Protein AF-A0A7K9AN63-F1 (afdb_monomer)

Solvent-accessible surface area (backbone atoms only — not comparable to full-atom values): 9842 Å² total; per-residue (Å²): 52,74,80,80,68,49,87,75,82,62,49,57,30,67,55,88,90,50,83,54,33,30,32,74,80,49,27,74,77,56,64,30,31,51,24,84,63,100,59,83,43,33,24,43,61,90,62,39,76,76,78,99,67,92,70,76,66,51,69,84,36,39,16,79,83,78,66,47,66,39,66,76,60,93,46,92,53,55,40,67,41,79,74,74,70,68,60,39,34,42,41,74,74,67,29,74,75,70,74,54,85,62,55,57,61,54,59,77,69,52,92,52,72,69,57,68,72,47,47,66,70,74,51,70,81,74,81,74,68,32,69,90,64,52,45,37,90,86,76,62,42,37,86,53,29,42,63,49,43,33,64,63,28,42,65,68,54,76,124

Sequence (159 aa):
CFACGERGVSISCQEKGCSCSFHLPCASEHSCIMQLFKEFRSFCWEHCPEQAVQTRPSVETTCIICLEPMGDKISHNTMVCPACKGPWFHQGCISVEGPSLALWAWLVHSSSTLLMLLVPLLQGQAVRASRSCFRCPQCNNKRKFLPEMLRMGILVPIP

Organism: Dromaius novaehollandiae (NCBI:txid8790)

Structure (mmCIF, N/CA/C/O backbone):
data_AF-A0A7K9AN63-F1
#
_entry.id   AF-A0A7K9AN63-F1
#
loop_
_atom_site.group_PDB
_atom_site.id
_atom_site.type_symbol
_atom_site.label_atom_id
_atom_site.label_alt_id
_atom_site.label_comp_id
_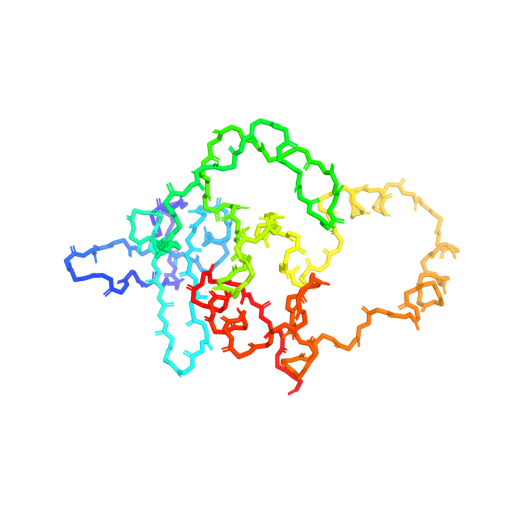atom_site.label_asym_id
_atom_site.label_entity_id
_atom_site.label_seq_id
_atom_site.pdbx_PDB_ins_code
_atom_site.Cartn_x
_atom_site.Cartn_y
_atom_site.Cartn_z
_atom_site.occupancy
_atom_site.B_iso_or_equiv
_atom_site.auth_seq_id
_atom_site.auth_comp_id
_atom_site.auth_asym_id
_atom_site.auth_atom_id
_atom_site.pdbx_PDB_model_num
ATOM 1 N N . CYS A 1 1 ? -16.442 7.595 13.675 1.00 89.81 1 CYS A N 1
ATOM 2 C CA . CYS A 1 1 ? -15.058 7.362 13.210 1.00 89.81 1 CYS A CA 1
ATOM 3 C C . CYS A 1 1 ? -14.188 7.012 14.413 1.00 89.81 1 CYS A C 1
ATOM 5 O O . CYS A 1 1 ? -14.269 7.732 15.399 1.00 89.81 1 CYS A O 1
ATOM 7 N N . PHE A 1 2 ? -13.389 5.940 14.372 1.00 88.75 2 PHE A N 1
ATOM 8 C CA . PHE A 1 2 ? -12.522 5.567 15.503 1.00 88.75 2 PHE A CA 1
ATOM 9 C C . PHE A 1 2 ? -11.412 6.605 15.750 1.00 88.75 2 PHE A C 1
ATOM 11 O O . PHE A 1 2 ? -10.979 6.774 16.881 1.00 88.75 2 PHE A O 1
ATOM 18 N N . ALA A 1 3 ? -10.955 7.274 14.687 1.00 87.56 3 ALA A N 1
ATOM 19 C CA . ALA A 1 3 ? -9.816 8.184 14.721 1.00 87.56 3 ALA A CA 1
ATOM 20 C C . ALA A 1 3 ? -10.169 9.538 15.351 1.00 87.56 3 ALA A C 1
ATOM 22 O O . ALA A 1 3 ? -9.509 9.974 16.284 1.00 87.56 3 ALA A O 1
ATOM 23 N N . CYS A 1 4 ? -11.237 10.186 14.873 1.00 90.00 4 CYS A N 1
ATOM 24 C CA . CYS A 1 4 ? -11.637 11.513 15.352 1.00 90.00 4 CYS A CA 1
ATOM 25 C C . CYS A 1 4 ? -12.831 11.513 16.320 1.00 90.00 4 CYS A C 1
ATOM 27 O O . CYS A 1 4 ? -13.222 12.573 16.788 1.00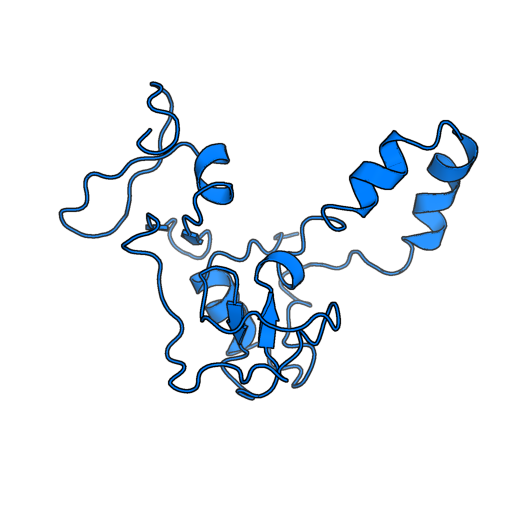 90.00 4 CYS A O 1
ATOM 29 N N . GLY A 1 5 ? -13.470 10.367 16.581 1.00 90.12 5 GLY A N 1
ATOM 30 C CA . GLY A 1 5 ? -14.653 10.263 17.454 1.00 90.12 5 GLY A CA 1
ATOM 31 C C . GLY A 1 5 ? -15.964 10.797 16.856 1.00 90.12 5 GLY A C 1
ATOM 32 O O . GLY A 1 5 ? -17.042 10.410 17.302 1.00 90.12 5 GLY A O 1
ATOM 33 N N . GLU A 1 6 ? -15.898 11.608 15.801 1.00 91.75 6 GLU A N 1
ATOM 34 C CA . GLU A 1 6 ? -17.069 12.255 15.206 1.00 91.75 6 GLU A CA 1
ATOM 35 C C . GLU A 1 6 ? -17.945 11.318 14.356 1.00 91.75 6 GLU A C 1
ATOM 37 O O . GLU A 1 6 ? -17.520 10.249 13.879 1.00 91.75 6 GLU A O 1
ATOM 42 N N . ARG A 1 7 ? -19.197 11.751 14.152 1.00 90.06 7 ARG A N 1
ATOM 43 C CA . ARG A 1 7 ? -20.186 11.107 13.270 1.00 90.06 7 ARG A CA 1
ATOM 44 C C . ARG A 1 7 ? -20.073 11.641 11.839 1.00 90.06 7 ARG A C 1
ATOM 46 O O . ARG A 1 7 ? -19.809 12.819 11.633 1.00 90.06 7 ARG A O 1
ATOM 53 N N . GLY A 1 8 ? -20.333 10.785 10.852 1.00 88.25 8 GLY A N 1
ATOM 54 C CA . GLY A 1 8 ? -20.259 11.145 9.436 1.00 88.25 8 GLY A CA 1
ATOM 55 C C . GLY A 1 8 ? -20.219 9.927 8.514 1.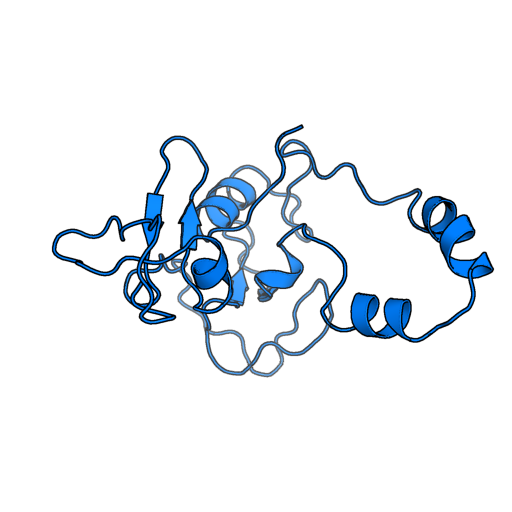00 88.25 8 GLY A C 1
ATOM 56 O O . GLY A 1 8 ? -20.344 8.785 8.966 1.00 88.25 8 GLY A O 1
ATOM 57 N N . VAL A 1 9 ? -20.034 10.179 7.213 1.00 87.88 9 VAL A N 1
ATOM 58 C CA . VAL A 1 9 ? -19.816 9.122 6.214 1.00 87.88 9 VAL A CA 1
ATOM 59 C C . VAL A 1 9 ? -18.498 8.432 6.527 1.00 87.88 9 VAL A C 1
ATOM 61 O O . VAL A 1 9 ? -17.436 9.051 6.487 1.00 87.88 9 VAL A O 1
ATOM 64 N N . SER A 1 10 ? -18.574 7.147 6.846 1.00 91.25 10 SER A N 1
ATOM 65 C CA . SER A 1 10 ? -17.421 6.348 7.239 1.00 91.25 10 SER A CA 1
ATOM 66 C C . SER A 1 10 ? -17.279 5.108 6.367 1.00 91.25 10 SER A C 1
ATOM 68 O O . SER A 1 10 ? -18.235 4.622 5.765 1.00 91.25 10 SER A O 1
ATOM 70 N N . ILE A 1 11 ? -16.044 4.634 6.296 1.00 91.06 11 ILE A N 1
ATOM 71 C CA . ILE A 1 11 ? -15.604 3.422 5.626 1.00 91.06 11 ILE A CA 1
ATOM 72 C C . ILE A 1 11 ? -15.304 2.397 6.723 1.00 91.06 11 ILE A C 1
ATOM 74 O O . ILE A 1 11 ? -14.640 2.728 7.706 1.00 91.06 11 ILE A O 1
ATOM 78 N N . SER A 1 12 ? -15.781 1.165 6.567 1.00 92.88 12 SER A N 1
ATOM 79 C CA . SER A 1 12 ? -15.548 0.089 7.539 1.00 92.88 12 SER A CA 1
ATOM 80 C C . SER A 1 12 ? -14.330 -0.754 7.177 1.00 92.88 12 SER A C 1
ATOM 82 O O . SER A 1 12 ? -14.005 -0.925 6.002 1.00 92.88 12 SER A O 1
ATOM 84 N N . CYS A 1 13 ? -13.663 -1.311 8.184 1.00 93.62 13 CYS A N 1
ATOM 85 C CA . CYS A 1 13 ? -12.656 -2.344 7.975 1.00 93.62 13 CYS A CA 1
ATOM 86 C C . CYS A 1 13 ? -13.289 -3.590 7.329 1.00 93.62 13 CYS A C 1
ATOM 88 O O . CYS A 1 13 ? -14.384 -4.004 7.703 1.00 93.62 13 CYS A O 1
ATOM 90 N N . GLN A 1 14 ? -12.592 -4.192 6.368 1.00 94.06 14 GLN A N 1
ATOM 91 C CA . GLN A 1 14 ? -13.028 -5.389 5.649 1.00 94.06 14 GLN A CA 1
ATOM 92 C C . GLN A 1 14 ? -12.839 -6.678 6.469 1.00 94.06 14 GLN A C 1
ATOM 94 O O . GLN A 1 14 ? -13.424 -7.709 6.127 1.00 94.06 14 GLN A O 1
ATOM 99 N N . GLU A 1 15 ? -12.001 -6.647 7.509 1.00 94.31 15 GLU A N 1
ATOM 100 C CA . GLU A 1 15 ? -11.676 -7.827 8.312 1.00 94.31 15 GLU A CA 1
ATOM 101 C C . GLU A 1 15 ? -12.898 -8.357 9.072 1.00 94.31 15 GLU A C 1
ATOM 103 O O . GLU A 1 15 ? -13.695 -7.593 9.630 1.00 94.31 15 GLU A O 1
ATOM 108 N N . LYS A 1 16 ? -13.060 -9.684 9.106 1.00 92.62 16 LYS A N 1
ATOM 109 C CA . LYS A 1 16 ? -14.246 -10.297 9.710 1.00 92.62 16 LYS A CA 1
ATOM 110 C C . LYS A 1 16 ? -14.226 -10.100 11.223 1.00 92.62 16 LYS A C 1
ATOM 112 O O . LYS A 1 16 ? -13.273 -10.470 11.893 1.00 92.62 16 LYS A O 1
ATOM 117 N N . GLY A 1 17 ? -15.317 -9.561 11.764 1.00 91.81 17 GLY A N 1
ATOM 118 C CA . GLY A 1 17 ? -15.441 -9.284 13.198 1.00 91.81 17 GLY A CA 1
ATOM 119 C C . GLY A 1 17 ? -14.800 -7.966 13.638 1.00 91.81 17 GLY A C 1
ATOM 120 O O . GLY A 1 17 ? -14.959 -7.583 14.795 1.00 91.81 17 GLY A O 1
ATOM 121 N N . CYS A 1 18 ? -14.146 -7.231 12.733 1.00 94.25 18 CYS A N 1
ATOM 122 C CA . CYS A 1 18 ? -13.681 -5.883 13.020 1.00 94.25 18 CYS A CA 1
ATOM 123 C C . CYS A 1 18 ? -14.840 -4.884 12.882 1.00 94.25 18 CYS A C 1
ATOM 125 O O . CYS A 1 18 ? -15.508 -4.820 11.851 1.00 94.25 18 CYS A O 1
ATOM 127 N N . SER A 1 19 ? -15.069 -4.078 13.917 1.00 92.38 19 SER A N 1
ATOM 128 C CA . SER A 1 19 ? -16.086 -3.016 13.929 1.00 92.38 19 SER A CA 1
ATOM 129 C C . SER A 1 19 ? -15.504 -1.620 13.675 1.00 92.38 19 SER A C 1
ATOM 131 O O . SER A 1 19 ? -16.232 -0.624 13.709 1.00 92.38 19 SER A O 1
ATOM 133 N N . CYS A 1 20 ? -14.196 -1.520 13.413 1.00 91.94 20 CYS A N 1
ATOM 134 C CA . CYS A 1 20 ? -13.536 -0.244 13.169 1.00 91.94 20 CYS A CA 1
ATOM 135 C C . CYS A 1 20 ? -14.080 0.415 11.898 1.00 91.94 20 CYS A C 1
ATOM 137 O O . CYS A 1 20 ? -14.088 -0.178 10.818 1.00 91.94 20 CYS A O 1
ATOM 139 N N . SER A 1 21 ? -14.468 1.682 12.030 1.00 92.44 21 SER A N 1
ATOM 140 C CA . SER A 1 21 ? -14.895 2.538 10.926 1.00 92.4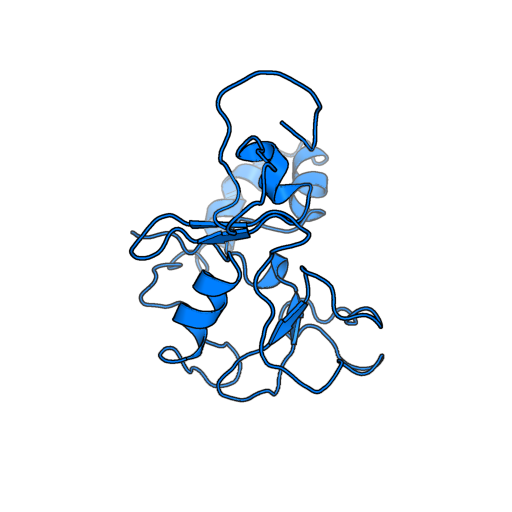4 21 SER A CA 1
ATOM 141 C C . SER A 1 21 ? -14.205 3.893 11.000 1.00 92.44 21 SER A C 1
ATOM 143 O O . SER A 1 21 ? -13.988 4.442 12.085 1.00 92.44 21 SER A O 1
ATOM 145 N N . PHE A 1 22 ? -13.850 4.450 9.850 1.00 91.06 22 PHE A N 1
ATOM 146 C CA . PHE A 1 22 ? -13.078 5.685 9.759 1.00 91.06 22 PHE A CA 1
ATOM 147 C C . PHE A 1 22 ? -13.528 6.560 8.601 1.00 91.06 22 PHE A C 1
ATOM 149 O O . PHE A 1 22 ? -14.048 6.080 7.599 1.00 91.06 22 PHE A O 1
ATOM 156 N N . HIS A 1 23 ? -13.353 7.870 8.747 1.00 90.44 23 HIS A N 1
ATOM 157 C CA . HIS A 1 23 ? -13.536 8.782 7.626 1.00 90.44 23 HIS A CA 1
ATOM 158 C C . HIS A 1 23 ? -12.380 8.614 6.641 1.00 90.44 23 HIS A C 1
ATOM 160 O O . HIS A 1 23 ? -11.254 8.331 7.044 1.00 90.44 23 HIS A O 1
ATOM 166 N N . LEU A 1 24 ? -12.654 8.857 5.362 1.00 82.69 24 LEU A N 1
ATOM 167 C CA . LEU A 1 24 ? -11.637 8.903 4.315 1.00 82.69 24 LEU A CA 1
ATOM 168 C C . LEU A 1 24 ? -10.418 9.784 4.683 1.00 82.69 24 LEU A C 1
ATOM 170 O O . LEU A 1 24 ? -9.308 9.261 4.647 1.00 82.69 24 LEU A O 1
ATOM 174 N N . PRO A 1 25 ? -10.575 11.055 5.112 1.00 83.12 25 PRO A N 1
ATOM 175 C CA . PRO A 1 25 ? -9.434 11.885 5.524 1.00 83.12 25 PRO A CA 1
ATOM 176 C C . PRO A 1 25 ? -8.703 11.358 6.769 1.00 83.12 25 PRO A C 1
ATOM 178 O O . PRO A 1 25 ? -7.493 11.507 6.888 1.00 83.12 25 PRO A O 1
ATOM 181 N N . CYS A 1 26 ? -9.408 10.683 7.680 1.00 83.00 26 CYS A N 1
ATOM 182 C CA . CYS A 1 26 ? -8.781 10.094 8.864 1.00 83.00 26 CYS A CA 1
ATOM 183 C C . CYS A 1 26 ? -7.967 8.832 8.533 1.00 83.00 26 CYS A C 1
ATOM 185 O O . CYS A 1 26 ? -7.136 8.412 9.337 1.00 83.00 26 CYS A O 1
ATOM 187 N N . ALA A 1 27 ? -8.198 8.205 7.374 1.00 81.81 27 ALA A N 1
ATOM 188 C CA . ALA A 1 27 ? -7.480 7.001 6.973 1.00 81.81 27 ALA A CA 1
ATOM 189 C C . ALA A 1 27 ? -5.983 7.279 6.772 1.00 81.81 27 ALA A C 1
ATOM 191 O O . ALA A 1 27 ? -5.147 6.519 7.262 1.00 81.81 27 ALA A O 1
ATOM 192 N N . SER A 1 28 ? -5.656 8.386 6.097 1.00 71.44 28 SER A N 1
ATOM 193 C CA . SER A 1 28 ? -4.276 8.807 5.825 1.00 71.44 28 SER A CA 1
ATOM 194 C C . SER A 1 28 ? -3.512 9.201 7.086 1.00 71.44 28 SER A C 1
ATOM 196 O O . SER A 1 28 ? -2.312 8.963 7.166 1.00 71.44 28 SER A O 1
ATOM 198 N N . GLU A 1 29 ? -4.198 9.774 8.076 1.00 73.06 29 GLU A N 1
ATOM 199 C CA . GLU A 1 29 ? -3.586 10.209 9.339 1.00 73.06 29 GLU A CA 1
ATOM 200 C C . GLU A 1 29 ? -3.293 9.035 10.283 1.00 73.06 29 GLU A C 1
ATOM 202 O O . GLU A 1 29 ? -2.306 9.055 11.013 1.00 73.06 29 GLU A O 1
ATOM 207 N N . HIS A 1 30 ? -4.124 7.990 10.250 1.00 75.38 30 HIS A N 1
ATOM 208 C CA . HIS A 1 30 ? -4.046 6.851 11.169 1.00 75.38 30 HIS A CA 1
ATOM 209 C C . HIS A 1 30 ? -3.556 5.562 10.497 1.00 75.38 30 HIS A C 1
ATOM 211 O O . HIS A 1 30 ? -3.924 4.465 10.918 1.00 75.38 30 HIS A O 1
ATOM 217 N N . SER A 1 31 ? -2.740 5.683 9.444 1.00 75.75 31 SER A N 1
ATOM 218 C CA . SER A 1 31 ? -2.090 4.552 8.760 1.00 75.75 31 SER A CA 1
ATOM 219 C C . SER A 1 31 ? -3.056 3.444 8.315 1.00 75.75 31 SER A C 1
ATOM 221 O O . SER A 1 31 ? -2.693 2.266 8.283 1.00 75.75 31 SER A O 1
ATOM 223 N N . CYS A 1 32 ? -4.301 3.802 7.992 1.00 84.44 32 CYS A N 1
ATOM 224 C CA . CYS A 1 32 ? -5.280 2.866 7.450 1.00 84.44 32 CYS A CA 1
ATOM 225 C C . CYS A 1 32 ? -5.038 2.681 5.950 1.00 84.44 32 CYS A C 1
ATOM 227 O O . CYS A 1 32 ? -4.681 3.622 5.239 1.00 84.44 32 CYS A O 1
ATOM 229 N N . ILE A 1 33 ? -5.266 1.468 5.448 1.00 84.88 33 ILE A N 1
ATOM 230 C CA . ILE A 1 33 ? -5.006 1.127 4.046 1.00 84.88 33 ILE A CA 1
ATOM 231 C C . ILE A 1 33 ? -6.308 1.081 3.257 1.00 84.88 33 ILE A C 1
ATOM 233 O O . ILE A 1 33 ? -7.282 0.443 3.661 1.00 84.88 33 ILE A O 1
ATOM 237 N N . MET A 1 34 ? -6.293 1.717 2.084 1.00 82.50 34 MET A N 1
ATOM 238 C CA . MET A 1 34 ? -7.387 1.693 1.119 1.00 82.50 34 MET A CA 1
ATOM 239 C C . MET A 1 34 ? -6.925 1.091 -0.204 1.00 82.50 34 MET A C 1
ATOM 241 O O . MET A 1 34 ? -6.114 1.662 -0.930 1.00 82.50 34 MET A O 1
ATOM 245 N N . GLN A 1 35 ? -7.467 -0.073 -0.538 1.00 85.19 35 GLN A N 1
ATOM 246 C CA . GLN A 1 35 ? -7.215 -0.761 -1.794 1.00 85.19 35 GLN A CA 1
ATOM 247 C C . GLN A 1 35 ? -8.307 -0.377 -2.793 1.00 85.19 35 GLN A C 1
ATOM 249 O O . GLN A 1 35 ? -9.426 -0.883 -2.740 1.00 85.19 35 GLN A O 1
ATOM 254 N N . LEU A 1 36 ? -7.972 0.516 -3.725 1.00 71.69 36 LEU A N 1
ATOM 255 C CA . LEU A 1 36 ? -8.890 0.980 -4.775 1.00 71.69 36 LEU A CA 1
ATOM 256 C C . LEU A 1 36 ? -8.809 0.151 -6.073 1.00 71.69 36 LEU A C 1
ATOM 258 O O . LEU A 1 36 ? -9.216 0.617 -7.135 1.00 71.69 36 LEU A O 1
ATOM 262 N N . PHE A 1 37 ? -8.246 -1.063 -6.040 1.00 69.94 37 PHE A N 1
ATOM 263 C CA . PHE A 1 37 ? -8.051 -1.878 -7.243 1.00 69.94 37 PHE A CA 1
ATOM 264 C C . PHE A 1 37 ? -8.963 -3.111 -7.258 1.00 69.94 37 PHE A C 1
ATOM 266 O O . PHE A 1 37 ? -8.990 -3.887 -6.309 1.00 69.94 37 PHE A O 1
ATOM 273 N N . LYS A 1 38 ? -9.639 -3.341 -8.394 1.00 71.94 38 LYS A N 1
ATOM 274 C CA . LYS A 1 38 ? -10.695 -4.357 -8.580 1.00 71.94 38 LYS A CA 1
ATOM 275 C C . LYS A 1 38 ? -11.915 -4.095 -7.695 1.00 71.94 38 LYS A C 1
ATOM 277 O O . LYS A 1 38 ? -12.863 -3.475 -8.154 1.00 71.94 38 LYS A O 1
ATOM 282 N N . GLU A 1 39 ? -11.863 -4.555 -6.452 1.00 79.12 39 GLU A N 1
ATOM 283 C CA . GLU A 1 39 ? -12.904 -4.380 -5.446 1.00 79.12 39 GLU A CA 1
ATOM 284 C C . GLU A 1 39 ? -12.367 -3.438 -4.382 1.00 79.12 39 GLU A C 1
ATOM 286 O O . GLU A 1 39 ? -11.249 -3.619 -3.897 1.00 79.12 39 GLU A O 1
ATOM 291 N N . PHE A 1 40 ? -13.168 -2.442 -4.021 1.00 85.56 40 PHE A N 1
ATOM 292 C CA . PHE A 1 40 ? -12.838 -1.543 -2.931 1.00 85.56 40 PHE A CA 1
ATOM 293 C C . PHE A 1 40 ? -12.702 -2.333 -1.624 1.00 85.56 40 PHE A C 1
ATOM 295 O O . PHE A 1 40 ? -13.638 -3.024 -1.219 1.00 85.56 40 PHE A O 1
ATOM 302 N N . ARG A 1 41 ? -11.541 -2.234 -0.968 1.00 88.75 41 ARG A N 1
ATOM 303 C CA . ARG A 1 41 ? -11.294 -2.815 0.361 1.00 88.75 41 ARG A CA 1
ATOM 304 C C . ARG A 1 41 ? -10.563 -1.818 1.243 1.00 88.75 41 ARG A C 1
ATOM 306 O O . ARG A 1 41 ? -9.712 -1.065 0.773 1.00 88.75 41 ARG A O 1
ATOM 313 N N . SER A 1 42 ? -10.861 -1.858 2.529 1.00 90.38 42 SER A N 1
ATOM 314 C CA . SER A 1 42 ? -10.329 -0.939 3.531 1.00 90.38 42 SER A CA 1
ATOM 315 C C . SER A 1 42 ? -9.917 -1.700 4.780 1.00 90.38 42 SER A C 1
ATOM 317 O O . SER A 1 42 ? -10.613 -2.620 5.203 1.00 90.38 42 SER A O 1
ATOM 319 N N . PHE A 1 43 ? -8.798 -1.311 5.382 1.00 90.94 43 PHE A N 1
ATOM 320 C CA . PHE A 1 43 ? -8.239 -1.966 6.563 1.00 90.94 43 PHE A CA 1
ATOM 321 C C . PHE A 1 43 ? -7.854 -0.918 7.605 1.00 90.94 43 PHE A C 1
ATOM 323 O O . PHE A 1 43 ? -7.236 0.092 7.263 1.00 90.94 43 PHE A O 1
ATOM 330 N N . CYS A 1 44 ? -8.240 -1.138 8.865 1.00 90.62 44 CYS A N 1
ATOM 331 C CA . CYS A 1 44 ? -7.764 -0.313 9.976 1.00 90.62 44 CYS A CA 1
ATOM 332 C C . CYS A 1 44 ? -6.296 -0.634 10.300 1.00 90.62 44 CYS A C 1
ATOM 334 O O . CYS A 1 44 ? -5.779 -1.651 9.848 1.00 90.62 44 CYS A O 1
ATOM 336 N N . TRP A 1 45 ? -5.647 0.198 11.119 1.00 84.62 45 TRP A N 1
ATOM 337 C CA . TRP A 1 45 ? -4.227 0.064 11.469 1.00 84.62 45 TRP A CA 1
ATOM 338 C C . TRP A 1 45 ? -3.839 -1.314 12.035 1.00 84.62 45 TRP A C 1
ATOM 340 O O . TRP A 1 45 ? -2.717 -1.756 11.813 1.00 84.62 45 TRP A O 1
ATOM 350 N N . GLU A 1 46 ? -4.755 -2.003 12.727 1.00 87.50 46 GLU A N 1
ATOM 351 C CA . GLU A 1 46 ? -4.521 -3.350 13.278 1.00 87.50 46 GLU A CA 1
ATOM 352 C C . GLU A 1 46 ? -4.613 -4.457 12.227 1.00 87.50 46 GLU A C 1
ATOM 354 O O . GLU A 1 46 ? -3.975 -5.495 12.358 1.00 87.50 46 GLU A O 1
ATOM 359 N N . HIS A 1 47 ? -5.407 -4.238 11.181 1.00 89.19 47 HIS A N 1
ATOM 360 C CA . HIS A 1 47 ? -5.681 -5.226 10.136 1.00 89.19 47 HIS A CA 1
ATOM 361 C C . HIS A 1 47 ? -5.064 -4.831 8.793 1.00 89.19 47 HIS A C 1
ATOM 363 O O . HIS A 1 47 ? -5.422 -5.382 7.749 1.00 89.19 47 HIS A O 1
ATOM 369 N N . CYS A 1 48 ? -4.163 -3.848 8.798 1.00 85.00 48 CYS A N 1
ATOM 370 C CA . CYS A 1 48 ? -3.452 -3.424 7.608 1.00 85.00 48 CYS A CA 1
ATOM 371 C C . CYS A 1 48 ? -2.677 -4.612 7.021 1.00 85.00 48 CYS A C 1
ATOM 373 O O . CYS A 1 48 ? -2.005 -5.333 7.758 1.00 85.00 48 CYS A O 1
ATOM 375 N N . PRO A 1 49 ? -2.752 -4.843 5.697 1.00 84.81 49 PRO A N 1
ATOM 376 C CA . PRO A 1 49 ? -1.959 -5.884 5.069 1.00 84.81 49 PRO A CA 1
ATOM 377 C C . PRO A 1 49 ? -0.471 -5.623 5.295 1.00 84.81 49 PRO A C 1
ATOM 379 O O . PRO A 1 49 ? -0.002 -4.496 5.167 1.00 84.81 49 PRO A O 1
ATOM 382 N N . GLU A 1 50 ? 0.271 -6.690 5.564 1.00 82.38 50 GLU A N 1
ATOM 383 C CA . GLU A 1 50 ? 1.725 -6.656 5.683 1.00 82.38 50 GLU A CA 1
ATOM 384 C C . GLU A 1 50 ? 2.377 -7.226 4.416 1.00 82.38 50 GLU A C 1
ATOM 386 O O . GLU A 1 50 ? 1.818 -8.104 3.739 1.00 82.38 50 GLU A O 1
ATOM 391 N N . GLN A 1 51 ? 3.578 -6.741 4.089 1.00 81.00 51 GLN A N 1
ATOM 392 C CA . GLN A 1 51 ? 4.405 -7.363 3.057 1.00 81.00 51 GLN A CA 1
ATOM 393 C C . GLN A 1 51 ? 5.054 -8.630 3.617 1.00 81.00 51 GLN A C 1
ATOM 395 O O . GLN A 1 51 ? 5.582 -8.629 4.725 1.00 81.00 51 GLN A O 1
ATOM 400 N N . ALA A 1 52 ? 5.091 -9.703 2.823 1.00 70.19 52 ALA A N 1
ATOM 401 C CA . ALA A 1 52 ? 5.723 -10.974 3.193 1.00 70.19 52 ALA A CA 1
ATOM 402 C C . ALA A 1 52 ? 7.267 -10.906 3.137 1.00 70.19 52 ALA A C 1
ATOM 404 O O 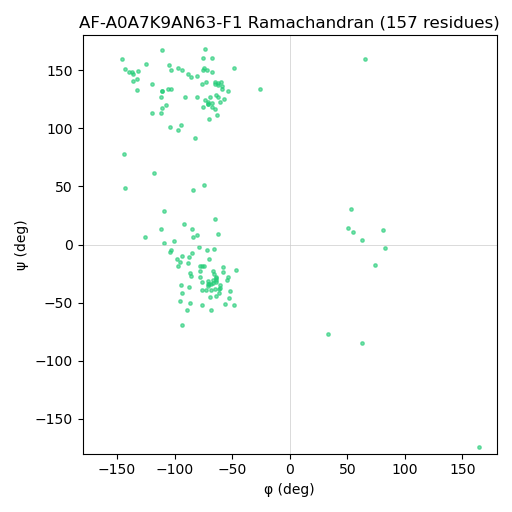. ALA A 1 52 ? 7.920 -11.718 2.472 1.00 70.19 52 ALA A O 1
ATOM 405 N N . VAL A 1 53 ? 7.864 -9.904 3.782 1.00 68.62 53 VAL A N 1
ATOM 406 C CA . VAL A 1 53 ? 9.311 -9.693 3.832 1.00 68.62 53 VAL A CA 1
ATOM 407 C C . VAL A 1 53 ? 9.829 -10.037 5.219 1.00 68.62 53 VAL A C 1
ATOM 409 O O . VAL A 1 53 ? 9.437 -9.452 6.216 1.00 68.62 53 VAL A O 1
ATOM 412 N N . GLN A 1 54 ? 10.731 -11.016 5.248 1.00 55.25 54 GLN A N 1
ATOM 413 C CA . GLN A 1 54 ? 11.281 -11.619 6.465 1.00 55.25 54 GLN A CA 1
ATOM 414 C C . GLN A 1 54 ? 12.506 -10.872 7.017 1.00 55.25 54 GLN A C 1
ATOM 416 O O . GLN A 1 54 ? 12.974 -11.167 8.111 1.00 55.25 54 GLN A O 1
ATOM 421 N N . THR A 1 55 ? 13.063 -9.924 6.261 1.00 59.12 55 THR A N 1
ATOM 422 C CA . THR A 1 55 ? 14.278 -9.194 6.639 1.00 59.12 55 THR A CA 1
ATOM 423 C C . THR A 1 55 ? 13.935 -7.752 6.956 1.00 59.12 55 THR A C 1
ATOM 425 O O . THR A 1 55 ? 13.470 -7.033 6.080 1.00 59.12 55 THR A O 1
ATOM 428 N N . ARG A 1 56 ? 14.169 -7.335 8.200 1.00 62.69 56 ARG A N 1
ATOM 429 C CA . ARG A 1 56 ? 14.078 -5.941 8.651 1.00 62.69 56 ARG A CA 1
ATOM 430 C C . ARG A 1 56 ? 15.164 -5.109 7.945 1.00 62.69 56 ARG A C 1
ATOM 432 O O . ARG A 1 56 ? 16.271 -5.631 7.786 1.00 62.69 56 ARG A O 1
ATOM 439 N N . PRO A 1 57 ? 14.884 -3.866 7.510 1.00 64.25 57 PRO A N 1
ATOM 440 C CA . PRO A 1 57 ? 15.943 -2.993 7.019 1.00 64.25 57 PRO A CA 1
ATOM 441 C C . PRO A 1 57 ? 16.979 -2.803 8.134 1.00 64.25 57 PRO A C 1
ATOM 443 O O . PRO A 1 57 ? 16.617 -2.661 9.305 1.00 64.25 57 PRO A O 1
ATOM 446 N N . SER A 1 58 ? 18.266 -2.868 7.793 1.00 61.19 58 SER A N 1
ATOM 447 C CA . SER A 1 58 ? 19.322 -2.484 8.733 1.00 61.19 58 SER A CA 1
ATOM 448 C C . SER A 1 58 ? 19.247 -0.977 8.990 1.00 61.19 58 SER A C 1
ATOM 450 O O . SER A 1 58 ? 18.709 -0.240 8.168 1.00 61.19 58 SER A O 1
ATOM 452 N N . VAL A 1 59 ? 19.837 -0.500 10.088 1.00 60.38 59 VAL A N 1
ATOM 453 C CA . VAL A 1 59 ? 19.917 0.944 10.408 1.00 60.38 59 VAL A CA 1
ATOM 454 C C . VAL A 1 59 ? 20.623 1.744 9.298 1.00 60.38 59 VAL A C 1
ATOM 456 O O . VAL A 1 59 ? 20.384 2.931 9.122 1.00 60.38 59 VAL A O 1
ATOM 459 N N . GLU A 1 60 ? 21.465 1.082 8.506 1.00 69.25 60 GLU A N 1
ATOM 460 C CA . GLU A 1 60 ? 22.186 1.667 7.369 1.00 69.25 60 GLU A CA 1
ATOM 461 C C . GLU A 1 60 ? 21.365 1.683 6.072 1.00 69.25 60 GLU A C 1
ATOM 463 O O . GLU A 1 60 ? 21.791 2.235 5.058 1.00 69.25 60 GLU A O 1
ATOM 468 N N . THR A 1 61 ? 20.195 1.046 6.066 1.00 77.88 61 THR A N 1
ATOM 469 C CA . THR A 1 61 ? 19.349 0.983 4.879 1.00 77.88 61 THR A CA 1
ATOM 470 C C . THR A 1 61 ? 18.692 2.338 4.651 1.00 77.88 61 THR A C 1
ATOM 472 O O . THR A 1 61 ? 17.976 2.835 5.512 1.00 77.88 61 THR A O 1
ATOM 475 N N . THR A 1 62 ? 18.874 2.924 3.471 1.00 80.94 62 THR A N 1
ATOM 476 C CA . THR A 1 62 ? 18.250 4.197 3.091 1.00 80.94 62 THR A CA 1
ATOM 477 C C . THR A 1 62 ? 17.096 3.993 2.114 1.00 80.94 62 THR A C 1
ATOM 479 O O . THR A 1 62 ? 17.021 3.009 1.369 1.00 80.94 62 THR A O 1
ATOM 482 N N . CYS A 1 63 ? 16.163 4.942 2.106 1.00 81.19 63 CYS A N 1
ATOM 483 C CA . CYS A 1 63 ? 15.153 5.039 1.063 1.00 81.19 63 CYS A CA 1
ATOM 484 C C . CYS A 1 63 ? 15.820 5.423 -0.260 1.00 81.19 63 CYS A C 1
ATOM 486 O O . CYS A 1 63 ? 16.393 6.501 -0.364 1.00 81.19 63 CYS A O 1
ATOM 488 N N . ILE A 1 64 ? 15.681 4.624 -1.319 1.00 81.12 64 ILE A N 1
ATOM 489 C CA . ILE A 1 64 ? 16.358 4.945 -2.593 1.00 81.12 64 ILE A CA 1
ATOM 490 C C . ILE A 1 64 ? 15.753 6.136 -3.358 1.00 81.12 64 ILE A C 1
ATOM 492 O O . ILE A 1 64 ? 16.268 6.509 -4.4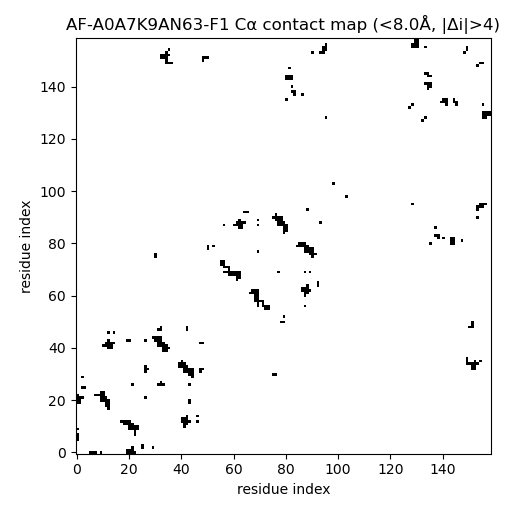06 1.00 81.12 64 ILE A O 1
ATOM 496 N N . ILE A 1 65 ? 14.641 6.697 -2.872 1.00 80.50 65 ILE A N 1
ATOM 497 C CA . ILE A 1 65 ? 13.974 7.858 -3.480 1.00 80.50 65 ILE A CA 1
ATOM 498 C C . ILE A 1 65 ? 14.422 9.156 -2.804 1.00 80.50 65 ILE A C 1
ATOM 500 O O . ILE A 1 65 ? 14.779 10.101 -3.496 1.00 80.50 65 ILE A O 1
ATOM 504 N N . CYS A 1 66 ? 14.409 9.211 -1.467 1.00 79.25 66 CYS A N 1
ATOM 505 C CA . CYS A 1 66 ? 14.771 10.420 -0.717 1.00 79.25 66 CYS A CA 1
ATOM 506 C C . CYS A 1 66 ? 16.159 10.366 -0.068 1.00 79.25 66 CYS A C 1
ATOM 508 O O . CYS A 1 66 ? 16.586 11.367 0.483 1.00 79.25 66 CYS A O 1
ATOM 510 N N . LEU A 1 67 ? 16.848 9.221 -0.124 1.00 80.06 67 LEU A N 1
ATOM 511 C CA . LEU A 1 67 ? 18.177 8.960 0.451 1.00 80.06 67 LEU A CA 1
ATOM 512 C C . LEU A 1 67 ? 18.277 9.070 1.983 1.00 80.06 67 LEU A C 1
ATOM 514 O O . LEU A 1 67 ? 19.347 8.853 2.540 1.00 80.06 67 LEU A O 1
ATOM 518 N N . GLU A 1 68 ? 17.158 9.312 2.662 1.00 79.38 68 GLU A N 1
ATOM 519 C CA . GLU A 1 68 ? 17.071 9.329 4.123 1.00 79.38 68 GLU A CA 1
ATOM 520 C C . GLU A 1 68 ? 17.106 7.911 4.720 1.00 79.38 68 GLU A C 1
ATOM 522 O O . GLU A 1 68 ? 16.629 6.960 4.078 1.00 79.38 68 GLU A O 1
ATOM 527 N N . PRO A 1 69 ? 17.640 7.748 5.944 1.00 76.44 69 PRO A N 1
ATOM 528 C CA . PRO A 1 69 ? 17.694 6.464 6.628 1.00 76.44 69 PRO A CA 1
ATOM 529 C C . PRO A 1 69 ? 16.291 5.915 6.888 1.00 76.44 69 PRO A C 1
ATOM 531 O O . PRO A 1 69 ? 15.382 6.627 7.319 1.00 76.44 69 PRO A O 1
ATOM 534 N N . MET A 1 70 ? 16.130 4.618 6.646 1.00 71.12 70 MET A N 1
ATOM 535 C CA . MET A 1 70 ? 14.968 3.878 7.109 1.00 71.12 70 MET A CA 1
ATOM 536 C C . MET A 1 70 ? 15.090 3.742 8.615 1.00 71.12 70 MET A C 1
ATOM 538 O O . MET A 1 70 ? 16.069 3.183 9.108 1.00 71.12 70 MET A O 1
ATOM 542 N N . GLY A 1 71 ? 14.097 4.248 9.345 1.00 63.69 71 GLY A N 1
ATOM 543 C CA . GLY A 1 71 ? 14.003 4.015 10.779 1.00 63.69 71 GLY A CA 1
ATOM 544 C C . GLY A 1 71 ? 14.183 2.533 11.107 1.00 63.69 71 GLY A C 1
ATOM 545 O O . GLY A 1 71 ? 13.863 1.636 10.324 1.00 63.69 71 GLY A O 1
ATOM 546 N N . ASP A 1 72 ? 14.683 2.265 12.298 1.00 58.38 72 ASP A N 1
ATOM 547 C CA . ASP A 1 72 ? 15.085 0.948 12.759 1.00 58.38 72 ASP A CA 1
ATOM 548 C C . ASP A 1 72 ? 13.913 -0.033 12.901 1.00 58.38 72 ASP A C 1
ATOM 550 O O . ASP A 1 72 ? 14.162 -1.200 13.171 1.00 58.38 72 ASP A O 1
ATOM 554 N N . LYS A 1 73 ? 12.646 0.355 12.684 1.00 56.97 73 LYS A N 1
ATOM 555 C CA . LYS A 1 73 ? 11.443 -0.495 12.791 1.00 56.97 73 LYS A CA 1
ATOM 556 C C . LYS A 1 73 ? 10.683 -0.578 11.459 1.00 56.97 73 LYS A C 1
ATOM 558 O O . LYS A 1 73 ? 10.461 0.435 10.808 1.00 56.97 73 LYS A O 1
ATOM 563 N N . ILE A 1 74 ? 10.212 -1.781 11.098 1.00 57.84 74 ILE A N 1
ATOM 564 C CA . ILE A 1 74 ? 9.217 -1.942 10.025 1.00 57.84 74 ILE A CA 1
ATOM 565 C C . ILE A 1 74 ? 7.950 -1.223 10.489 1.00 57.84 74 ILE A C 1
ATOM 567 O O . ILE A 1 74 ? 7.323 -1.624 11.470 1.00 57.84 74 ILE A O 1
ATOM 571 N N . SER A 1 75 ? 7.626 -0.126 9.819 1.00 63.12 75 SER A N 1
ATOM 572 C CA . SER A 1 75 ? 6.405 0.639 10.048 1.00 63.12 75 SER A CA 1
ATOM 573 C C . SER A 1 75 ? 5.477 0.486 8.847 1.00 63.12 75 SER A C 1
ATOM 575 O O . SER A 1 75 ? 5.899 0.039 7.780 1.00 63.12 75 SER A O 1
ATOM 577 N N . HIS A 1 76 ? 4.223 0.907 8.997 1.00 60.22 76 HIS A N 1
ATOM 578 C CA . HIS A 1 76 ? 3.254 1.002 7.897 1.00 60.22 76 HIS A CA 1
ATOM 579 C C . HIS A 1 76 ? 3.808 1.845 6.732 1.00 60.22 76 HIS A C 1
ATOM 581 O O . HIS A 1 76 ? 3.505 1.591 5.575 1.00 60.22 76 HIS A O 1
ATOM 587 N N . ASN A 1 77 ? 4.708 2.786 7.040 1.00 67.94 77 ASN A N 1
ATOM 588 C CA . ASN A 1 77 ? 5.359 3.680 6.095 1.00 67.94 77 ASN A CA 1
ATOM 589 C C . ASN A 1 77 ? 6.590 3.072 5.406 1.00 67.94 77 ASN A C 1
ATOM 591 O O . ASN A 1 77 ? 7.283 3.798 4.694 1.00 67.94 77 ASN A O 1
ATOM 595 N N . THR A 1 78 ? 6.894 1.787 5.598 1.00 80.00 78 THR A N 1
ATOM 596 C CA . THR A 1 78 ? 8.077 1.128 5.030 1.00 80.00 78 THR A CA 1
ATOM 597 C C . THR A 1 78 ? 7.668 0.104 3.976 1.00 80.00 78 THR A C 1
ATOM 599 O O . THR A 1 78 ? 6.869 -0.788 4.235 1.00 80.00 78 THR A O 1
ATOM 602 N N . MET A 1 79 ? 8.251 0.213 2.784 1.00 84.31 79 MET A N 1
ATOM 603 C CA . MET A 1 79 ? 7.874 -0.562 1.606 1.00 84.31 79 MET A CA 1
ATOM 604 C C . MET A 1 79 ? 9.095 -1.172 0.917 1.00 84.31 79 MET A C 1
ATOM 606 O O . MET A 1 79 ? 10.174 -0.582 0.901 1.00 84.31 79 MET A O 1
ATOM 610 N N . VAL A 1 80 ? 8.927 -2.326 0.276 1.00 88.31 80 VAL A N 1
ATOM 611 C CA . VAL A 1 80 ? 9.990 -3.021 -0.468 1.00 88.31 80 VAL A CA 1
ATOM 612 C C . VAL A 1 80 ? 9.466 -3.622 -1.767 1.00 88.31 80 VAL A C 1
ATOM 614 O O . VAL A 1 80 ? 8.306 -4.027 -1.893 1.00 88.31 80 VAL A O 1
ATOM 617 N N . CYS A 1 81 ? 10.335 -3.688 -2.776 1.00 88.00 81 CYS A N 1
ATOM 618 C CA . CYS A 1 81 ? 9.979 -4.298 -4.049 1.00 88.00 81 CYS A CA 1
ATOM 619 C C . CYS A 1 81 ? 9.861 -5.831 -3.917 1.00 88.00 81 CYS A C 1
ATOM 621 O O . CYS A 1 81 ? 10.867 -6.492 -3.651 1.00 88.00 81 CYS A O 1
ATOM 623 N N . PRO A 1 82 ? 8.706 -6.442 -4.243 1.00 88.56 82 PRO A N 1
ATOM 624 C CA . PRO A 1 82 ? 8.532 -7.898 -4.171 1.00 88.56 82 PRO A CA 1
ATOM 625 C C . PRO A 1 82 ? 9.326 -8.6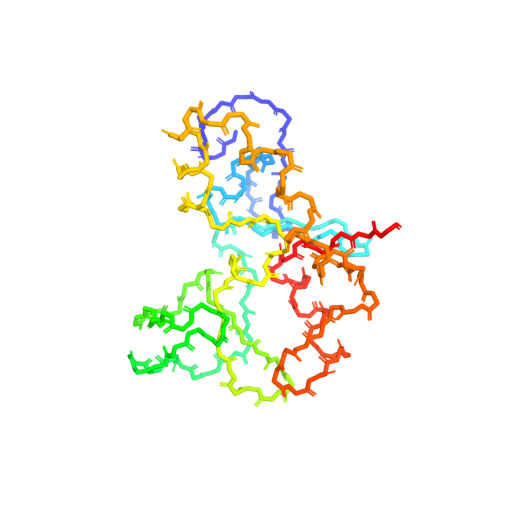68 -5.243 1.00 88.56 82 PRO A C 1
ATOM 627 O O . PRO A 1 82 ? 9.409 -9.895 -5.198 1.00 88.56 82 PRO A O 1
ATOM 630 N N . ALA A 1 83 ? 9.870 -7.979 -6.254 1.00 88.19 83 ALA A N 1
ATOM 631 C CA . ALA A 1 83 ? 10.616 -8.604 -7.344 1.00 88.19 83 ALA A CA 1
ATOM 632 C C . ALA A 1 83 ? 12.108 -8.735 -7.036 1.00 88.19 83 ALA A C 1
ATOM 634 O O . ALA A 1 83 ? 12.640 -9.838 -7.109 1.00 88.19 83 ALA A O 1
ATOM 635 N N . CYS A 1 84 ? 12.771 -7.620 -6.723 1.00 85.81 84 CYS A N 1
ATOM 636 C CA . CYS A 1 84 ? 14.212 -7.605 -6.487 1.00 85.81 84 CYS A CA 1
ATOM 637 C C . CYS A 1 84 ? 14.591 -7.666 -5.008 1.00 85.81 84 CYS A C 1
ATOM 639 O O . CYS A 1 84 ? 15.764 -7.873 -4.731 1.00 85.81 84 CYS A O 1
ATOM 641 N N . LYS A 1 85 ? 13.638 -7.479 -4.076 1.00 80.31 85 LYS A N 1
ATOM 642 C CA . LYS A 1 85 ? 13.862 -7.487 -2.615 1.00 80.31 85 LYS A CA 1
ATOM 643 C C . LYS A 1 85 ? 15.007 -6.573 -2.137 1.00 80.31 85 LYS A C 1
ATOM 645 O O . LYS A 1 85 ? 15.488 -6.734 -1.027 1.00 80.31 85 LYS A O 1
ATOM 650 N N . GLY A 1 86 ? 15.468 -5.669 -3.003 1.00 70.38 86 GLY A N 1
ATOM 651 C CA . GLY A 1 86 ? 16.723 -4.946 -2.838 1.00 70.38 86 GLY A CA 1
ATOM 652 C C . GLY A 1 86 ? 16.516 -3.601 -2.155 1.00 70.38 86 GLY A C 1
ATOM 653 O O . GLY A 1 86 ? 16.934 -3.437 -1.017 1.00 70.38 86 GLY A O 1
ATOM 654 N N . PRO A 1 87 ? 15.876 -2.626 -2.823 1.00 72.50 87 PRO A N 1
ATOM 655 C CA . PRO A 1 87 ? 15.684 -1.311 -2.241 1.00 72.50 87 PRO A CA 1
ATOM 656 C C . PRO A 1 87 ? 14.435 -1.237 -1.364 1.00 72.50 87 PRO A C 1
ATOM 658 O O . PRO A 1 87 ? 13.377 -1.791 -1.697 1.00 72.50 87 PRO A O 1
ATOM 661 N N . TRP A 1 88 ? 14.575 -0.467 -0.294 1.00 83.25 88 TRP A N 1
ATOM 662 C CA . TRP A 1 88 ? 13.493 -0.040 0.573 1.00 83.25 88 TRP A CA 1
ATOM 663 C C . TRP A 1 88 ? 13.035 1.363 0.174 1.00 83.25 88 TRP A C 1
ATOM 665 O O . TRP A 1 88 ? 13.805 2.173 -0.350 1.00 83.25 88 TRP A O 1
ATOM 675 N N . PHE A 1 89 ? 11.765 1.650 0.428 1.00 84.69 89 PHE A N 1
ATOM 676 C CA . PHE A 1 89 ? 11.131 2.929 0.149 1.00 84.69 89 PHE A CA 1
ATOM 677 C C . PHE A 1 89 ? 10.240 3.364 1.310 1.00 84.69 89 PHE A C 1
ATOM 679 O O . PHE A 1 89 ? 9.615 2.522 1.953 1.00 84.69 89 PHE A O 1
ATOM 686 N N . HIS A 1 90 ? 10.111 4.670 1.533 1.00 81.38 90 HIS A N 1
ATOM 687 C CA . HIS A 1 90 ? 8.995 5.167 2.325 1.00 81.38 90 HIS A CA 1
ATOM 688 C C . HIS A 1 90 ? 7.704 5.051 1.507 1.00 81.38 90 HIS A C 1
ATOM 690 O O . HIS A 1 90 ? 7.701 5.366 0.314 1.00 81.38 90 HIS A O 1
ATOM 696 N N . GLN A 1 91 ? 6.596 4.663 2.139 1.00 79.19 91 GLN A N 1
ATOM 697 C CA . GLN A 1 91 ? 5.270 4.621 1.516 1.00 79.19 91 GLN A CA 1
ATOM 698 C C . GLN A 1 91 ? 4.937 5.979 0.877 1.00 79.19 91 GLN A C 1
ATOM 700 O O . GLN A 1 91 ? 4.566 6.035 -0.292 1.00 79.19 91 GLN A O 1
ATOM 705 N N . GLY A 1 92 ? 5.186 7.078 1.600 1.00 74.69 92 GLY A N 1
ATOM 706 C CA . GLY A 1 92 ? 4.993 8.442 1.099 1.00 74.69 92 GLY A CA 1
ATOM 707 C C . GLY A 1 92 ? 5.925 8.835 -0.054 1.00 74.69 92 GLY A C 1
ATOM 708 O O . GLY A 1 92 ? 5.551 9.670 -0.861 1.00 74.69 92 GLY A O 1
ATOM 709 N N . CYS A 1 93 ? 7.103 8.213 -0.186 1.00 78.44 93 CYS A N 1
ATOM 710 C CA . CYS A 1 93 ? 7.985 8.442 -1.336 1.00 78.44 93 CYS A CA 1
ATOM 711 C C . CYS A 1 93 ? 7.523 7.697 -2.598 1.00 78.44 93 CYS A C 1
ATOM 713 O O . CYS A 1 93 ? 7.923 8.067 -3.698 1.00 78.44 93 CYS A O 1
ATOM 715 N N . ILE A 1 94 ? 6.733 6.627 -2.449 1.00 77.75 94 ILE A N 1
ATOM 716 C CA . ILE A 1 94 ? 6.154 5.880 -3.575 1.00 77.75 94 ILE A CA 1
ATOM 717 C C . ILE A 1 94 ? 4.819 6.492 -4.013 1.00 77.75 94 ILE A C 1
ATOM 719 O O . ILE A 1 94 ? 4.503 6.472 -5.206 1.00 77.75 94 ILE A O 1
ATOM 723 N N . SER A 1 95 ? 4.026 6.989 -3.060 1.00 67.88 95 SER A N 1
ATOM 724 C CA . SER A 1 95 ? 2.780 7.695 -3.345 1.00 67.88 95 SER A CA 1
ATOM 725 C C . SER A 1 95 ? 3.064 8.887 -4.251 1.00 67.88 95 SER A C 1
ATOM 727 O O . SER A 1 95 ? 3.898 9.732 -3.951 1.00 67.88 95 SER A O 1
ATOM 729 N N . VAL A 1 96 ? 2.365 8.948 -5.382 1.00 57.91 96 VAL A N 1
ATOM 730 C CA . VAL A 1 96 ? 2.597 9.974 -6.412 1.00 57.91 96 VAL A CA 1
ATOM 731 C C . VAL A 1 96 ? 1.923 11.310 -6.065 1.00 57.91 96 VAL A C 1
ATOM 733 O O . VAL A 1 96 ? 1.872 12.224 -6.888 1.00 57.91 96 VAL A O 1
ATOM 736 N N . GLU A 1 97 ? 1.375 11.433 -4.859 1.00 49.22 97 GLU A N 1
ATOM 737 C CA . GLU A 1 97 ? 0.744 12.660 -4.396 1.00 49.22 97 GLU A CA 1
ATOM 738 C C . GLU A 1 97 ? 1.792 13.634 -3.874 1.00 49.22 97 GLU A C 1
ATOM 740 O O . GLU A 1 97 ? 2.115 13.625 -2.695 1.00 49.22 97 GLU A O 1
ATOM 745 N N . GLY A 1 98 ? 2.267 14.490 -4.783 1.00 44.75 98 GLY A N 1
ATOM 746 C CA . GLY A 1 98 ? 2.776 15.828 -4.481 1.00 44.75 98 GLY A CA 1
ATOM 747 C C . GLY A 1 98 ? 4.048 15.897 -3.630 1.00 44.75 98 GLY A C 1
ATOM 748 O O . GLY A 1 98 ? 4.447 14.949 -2.966 1.00 44.75 98 GLY A O 1
ATOM 749 N N . PRO A 1 99 ? 4.773 17.020 -3.675 1.00 41.75 99 PRO A N 1
ATOM 750 C CA . PRO A 1 99 ? 6.056 17.103 -3.003 1.00 41.75 99 PRO A CA 1
ATOM 751 C C . PRO A 1 99 ? 5.866 17.046 -1.481 1.00 41.75 99 PRO A C 1
ATOM 753 O O . PRO A 1 99 ? 4.851 17.510 -0.965 1.00 41.75 99 PRO A O 1
ATOM 756 N N . SER A 1 100 ? 6.861 16.481 -0.787 1.00 43.66 100 SER A N 1
ATOM 757 C CA . SER A 1 100 ? 6.987 16.418 0.676 1.00 43.66 100 SER A CA 1
ATOM 758 C C . SER A 1 100 ? 6.248 17.560 1.383 1.00 43.66 100 SER A C 1
ATOM 760 O O . SER A 1 100 ? 6.447 18.716 1.016 1.00 43.66 100 SER A O 1
ATOM 762 N N . LEU A 1 101 ? 5.481 17.253 2.438 1.00 42.16 101 LEU A N 1
ATOM 763 C CA . LEU A 1 101 ? 5.810 17.803 3.760 1.00 42.16 101 LEU A CA 1
ATOM 764 C C . LEU A 1 101 ? 6.435 19.227 3.790 1.00 42.16 101 LEU A C 1
ATOM 766 O O . LEU A 1 101 ? 5.857 20.262 4.107 1.00 42.16 101 LEU A O 1
ATOM 770 N N . ALA A 1 102 ? 7.717 19.234 3.450 1.00 45.72 102 ALA A N 1
ATOM 771 C CA . ALA A 1 102 ? 8.572 20.399 3.462 1.00 45.72 102 ALA A CA 1
ATOM 772 C C . ALA A 1 102 ? 8.343 21.359 2.279 1.00 45.72 102 ALA A C 1
ATOM 774 O O . ALA A 1 102 ? 8.383 22.568 2.469 1.00 45.72 102 ALA A O 1
ATOM 775 N N . LEU A 1 103 ? 8.102 20.878 1.057 1.00 41.41 103 LEU A N 1
ATOM 776 C CA . LEU A 1 103 ? 8.062 21.736 -0.133 1.00 41.41 103 LEU A CA 1
ATOM 777 C C . LEU A 1 103 ? 6.825 22.641 -0.172 1.00 41.41 103 LEU A C 1
ATOM 779 O O . LEU A 1 103 ? 6.931 23.790 -0.594 1.00 41.41 103 LEU A O 1
ATOM 783 N N . TRP A 1 104 ? 5.666 22.167 0.293 1.00 38.31 104 TRP A N 1
ATOM 784 C CA . TRP A 1 104 ? 4.498 23.042 0.438 1.00 38.31 104 TRP A CA 1
ATOM 785 C C . TRP A 1 104 ? 4.718 24.063 1.556 1.00 38.31 104 TRP A C 1
ATOM 787 O O . TRP A 1 104 ? 4.423 25.238 1.357 1.00 38.31 104 TRP A O 1
ATOM 797 N N . ALA A 1 105 ? 5.335 23.670 2.676 1.00 40.44 105 ALA A N 1
ATOM 798 C CA . ALA A 1 105 ? 5.676 24.596 3.756 1.00 40.44 105 ALA A CA 1
ATOM 799 C C . ALA A 1 105 ? 6.645 25.714 3.303 1.00 40.44 105 ALA A C 1
ATOM 801 O O . ALA A 1 105 ? 6.494 26.857 3.738 1.00 40.44 105 ALA A O 1
ATOM 802 N N . TRP A 1 106 ? 7.577 25.415 2.386 1.00 40.66 106 TRP A N 1
ATOM 803 C CA . TRP A 1 106 ? 8.461 26.397 1.738 1.00 40.66 106 TRP A CA 1
ATOM 804 C C . TRP A 1 106 ? 7.738 27.283 0.706 1.00 40.66 106 TRP A C 1
ATOM 806 O O . TRP A 1 106 ? 8.005 28.484 0.640 1.00 40.66 106 TRP A O 1
ATOM 816 N N . LEU A 1 107 ? 6.806 26.730 -0.080 1.00 39.56 107 LEU A N 1
ATOM 817 C CA . LEU A 1 107 ? 6.056 27.477 -1.103 1.00 39.56 107 LEU A CA 1
ATOM 818 C C . LEU A 1 107 ? 5.041 28.466 -0.509 1.00 39.56 107 LEU A C 1
ATOM 820 O O . LEU A 1 107 ? 4.855 29.539 -1.075 1.00 39.56 107 LEU A O 1
ATOM 824 N N . VAL A 1 108 ? 4.421 28.156 0.636 1.00 44.59 108 VAL A N 1
ATOM 825 C CA . VAL A 1 108 ? 3.472 29.079 1.296 1.00 44.59 108 VAL A CA 1
ATOM 826 C C . VAL A 1 108 ? 4.191 30.228 2.031 1.00 44.59 108 VAL A C 1
ATOM 828 O O . VAL A 1 108 ? 3.589 31.269 2.277 1.00 44.59 108 VAL A O 1
ATOM 831 N N . HIS A 1 109 ? 5.491 30.095 2.323 1.00 44.56 109 HIS A N 1
ATOM 832 C CA . HIS A 1 109 ? 6.273 31.120 3.033 1.00 44.56 109 HIS A CA 1
ATOM 833 C C . HIS A 1 109 ? 7.031 32.112 2.137 1.00 44.56 109 HIS A C 1
ATOM 835 O O . HIS A 1 109 ? 7.549 33.104 2.650 1.00 44.56 109 HIS A O 1
ATOM 841 N N . SER A 1 110 ? 7.118 31.895 0.820 1.00 47.09 110 SER A N 1
ATOM 842 C CA . SER A 1 110 ? 7.813 32.824 -0.079 1.00 47.09 110 SER A CA 1
ATOM 843 C C . SER A 1 110 ? 6.807 33.656 -0.869 1.00 47.09 110 SER A C 1
ATOM 845 O O . SER A 1 110 ? 6.247 33.201 -1.862 1.00 47.09 110 SER A O 1
ATOM 847 N N . SER A 1 111 ? 6.591 34.904 -0.447 1.00 47.16 111 SER A N 1
ATOM 848 C CA . SER A 1 111 ? 5.653 35.871 -1.046 1.00 47.16 111 SER A CA 1
ATOM 849 C C . SER A 1 111 ? 5.989 36.320 -2.483 1.00 47.16 111 SER A C 1
ATOM 851 O O . SER A 1 111 ? 5.555 37.389 -2.911 1.00 47.16 111 SER A O 1
ATOM 853 N N . SER A 1 112 ? 6.773 35.556 -3.248 1.00 54.81 112 SER A N 1
ATOM 854 C CA . SER A 1 112 ? 7.172 35.924 -4.606 1.00 54.81 112 SER A CA 1
ATOM 855 C C . SER A 1 112 ? 6.276 35.250 -5.645 1.00 54.81 112 SER A C 1
ATOM 857 O O . SER A 1 112 ? 6.482 34.104 -6.046 1.00 54.81 112 SER A O 1
ATOM 859 N N . THR A 1 113 ? 5.288 35.999 -6.133 1.00 53.28 113 THR A N 1
ATOM 860 C CA . THR A 1 113 ? 4.384 35.612 -7.232 1.00 53.28 113 THR A CA 1
ATOM 861 C C . THR A 1 113 ? 5.117 35.270 -8.536 1.00 53.28 113 THR A C 1
ATOM 863 O O . THR A 1 113 ? 4.572 34.552 -9.373 1.00 53.28 113 THR A O 1
ATOM 866 N N . LEU A 1 114 ? 6.373 35.706 -8.697 1.00 50.69 114 LEU A N 1
ATOM 867 C CA . LEU A 1 114 ? 7.212 35.389 -9.855 1.00 50.69 114 LEU A CA 1
ATOM 868 C C . LEU A 1 114 ? 7.674 33.920 -9.870 1.00 50.69 114 LEU A C 1
ATOM 870 O O . LEU A 1 114 ? 7.810 33.331 -10.942 1.00 50.69 114 LEU A O 1
ATOM 874 N N . LEU A 1 115 ? 7.861 33.301 -8.696 1.00 48.88 115 LEU A N 1
ATOM 875 C CA . LEU A 1 115 ? 8.237 31.887 -8.604 1.00 48.88 115 LEU A CA 1
ATOM 876 C C . LEU A 1 115 ? 7.065 30.982 -9.026 1.00 48.88 115 LEU A C 1
ATOM 878 O O . LEU A 1 115 ? 7.275 29.976 -9.696 1.00 48.88 115 LEU A O 1
ATOM 882 N N . MET A 1 116 ? 5.825 31.395 -8.740 1.00 50.19 116 MET A N 1
ATOM 883 C CA . MET A 1 116 ? 4.603 30.641 -9.061 1.00 50.19 116 MET A CA 1
ATOM 884 C C . MET A 1 116 ? 4.370 30.459 -10.572 1.00 50.19 116 MET A C 1
ATOM 886 O O . MET A 1 116 ? 3.779 29.462 -10.979 1.00 50.19 116 MET A O 1
ATOM 890 N N . LEU A 1 117 ? 4.860 31.377 -11.415 1.00 50.38 117 LEU A N 1
ATOM 891 C CA . LEU A 1 117 ? 4.707 31.313 -12.879 1.00 50.38 117 LEU A CA 1
ATOM 892 C C . LEU A 1 117 ? 5.826 30.523 -13.588 1.00 50.38 117 LEU A C 1
ATOM 894 O O . LEU A 1 117 ? 5.648 30.121 -14.736 1.00 50.38 117 LEU A O 1
ATOM 898 N N . LEU A 1 118 ? 6.956 30.265 -12.917 1.00 44.22 118 LEU A N 1
ATOM 899 C CA . LEU A 1 118 ? 8.081 29.473 -13.450 1.00 44.22 118 LEU A CA 1
ATOM 900 C C . LEU A 1 118 ? 8.051 28.002 -13.010 1.00 44.22 118 LEU A C 1
ATOM 902 O O . LEU A 1 118 ? 8.655 27.147 -13.662 1.00 44.22 118 LEU A O 1
ATOM 906 N N . VAL A 1 119 ? 7.308 27.688 -11.946 1.00 48.69 119 VAL A N 1
ATOM 907 C CA . VAL A 1 119 ? 7.077 26.317 -11.469 1.00 48.69 119 VAL A CA 1
ATOM 908 C C . VAL A 1 119 ? 6.577 25.369 -12.579 1.00 48.69 119 VAL A C 1
ATOM 910 O O . VAL A 1 119 ? 7.131 24.273 -12.663 1.00 48.69 119 VAL A O 1
ATOM 913 N N . PRO A 1 120 ? 5.677 25.751 -13.513 1.00 45.75 120 PRO A N 1
ATOM 914 C CA . PRO A 1 120 ? 5.262 24.858 -14.601 1.00 45.75 120 PRO A CA 1
ATOM 915 C C . PRO A 1 120 ? 6.397 24.479 -15.569 1.00 45.75 120 PRO A C 1
ATOM 917 O O . PRO A 1 120 ? 6.370 23.398 -16.154 1.00 45.75 120 PRO A O 1
ATOM 920 N N . LEU A 1 121 ? 7.405 25.344 -15.738 1.00 40.31 121 LEU A N 1
ATOM 921 C CA . LEU A 1 121 ? 8.513 25.135 -16.679 1.00 40.31 121 LEU A CA 1
ATOM 922 C C . LEU A 1 121 ? 9.652 24.300 -16.074 1.00 40.31 121 LEU A C 1
ATOM 924 O O . LEU A 1 121 ? 10.318 23.570 -16.804 1.00 40.31 121 LEU A O 1
ATOM 928 N N . LEU A 1 122 ? 9.825 24.322 -14.748 1.00 42.75 122 LEU A N 1
ATOM 929 C CA . LEU A 1 122 ? 10.729 23.406 -14.033 1.00 42.75 122 LEU A CA 1
ATOM 930 C C . LEU A 1 122 ? 10.054 22.069 -13.672 1.00 42.75 122 LEU A C 1
ATOM 932 O O . LEU A 1 122 ? 10.727 21.046 -13.575 1.00 42.75 122 LEU A O 1
ATOM 936 N N . GLN A 1 123 ? 8.722 22.040 -13.550 1.00 41.91 123 GLN A N 1
ATOM 937 C CA . GLN A 1 123 ? 7.924 20.809 -13.430 1.00 41.91 123 GLN A CA 1
ATOM 938 C C . GLN A 1 123 ? 7.699 20.095 -14.776 1.00 41.91 123 GLN A C 1
ATOM 940 O O . GLN A 1 123 ? 7.133 18.998 -14.807 1.00 41.91 123 GLN A O 1
ATOM 945 N N . GLY A 1 124 ? 8.192 20.666 -15.883 1.00 38.09 124 GLY A N 1
ATOM 946 C CA . GLY A 1 124 ? 8.029 20.188 -17.261 1.00 38.09 124 GLY A CA 1
ATOM 947 C C . GLY A 1 124 ? 8.621 18.808 -17.593 1.00 38.09 124 GLY A C 1
ATOM 948 O O . GLY A 1 124 ? 8.632 18.429 -18.763 1.00 38.09 124 GLY A O 1
ATOM 949 N N . GLN A 1 125 ? 9.081 18.028 -16.608 1.00 38.47 125 GLN A N 1
ATOM 950 C CA . GLN A 1 125 ? 9.524 16.641 -16.809 1.00 38.47 125 GLN A CA 1
ATOM 951 C C . GLN A 1 125 ? 8.864 15.575 -15.918 1.00 38.47 125 GLN A C 1
ATOM 953 O O . GLN A 1 125 ? 9.255 14.414 -16.021 1.00 38.47 125 GLN A O 1
ATOM 958 N N . ALA A 1 126 ? 7.848 15.867 -15.097 1.00 45.91 126 ALA A N 1
ATOM 959 C CA . ALA A 1 126 ? 7.437 14.868 -14.099 1.00 45.91 126 ALA A CA 1
ATOM 960 C C . ALA A 1 126 ? 5.937 14.740 -13.800 1.00 45.91 126 ALA A C 1
ATOM 962 O O . ALA A 1 126 ? 5.581 14.614 -12.640 1.00 45.91 126 ALA A O 1
ATOM 963 N N . VAL A 1 127 ? 5.048 14.647 -14.799 1.00 42.31 127 VAL A N 1
ATOM 964 C CA . VAL A 1 127 ? 3.742 13.982 -14.575 1.00 42.31 127 VAL A CA 1
ATOM 965 C C . VAL A 1 127 ? 3.289 13.201 -15.814 1.00 42.31 127 VAL A C 1
ATOM 967 O O . VAL A 1 127 ? 2.410 13.601 -16.568 1.00 42.31 127 VAL A O 1
ATOM 970 N N . ARG A 1 128 ? 3.868 12.015 -16.015 1.00 40.53 128 ARG A N 1
ATOM 971 C CA . ARG A 1 128 ? 3.154 10.893 -16.652 1.00 40.53 128 ARG A CA 1
ATOM 972 C C . ARG A 1 128 ? 3.061 9.748 -15.650 1.00 40.53 128 ARG A C 1
ATOM 974 O O . ARG A 1 128 ? 3.592 8.662 -15.861 1.00 40.53 128 ARG A O 1
ATOM 981 N N . ALA A 1 129 ? 2.392 10.018 -14.532 1.00 53.16 129 ALA A N 1
ATOM 982 C CA . ALA A 1 129 ? 2.110 9.045 -13.481 1.00 53.16 129 ALA A CA 1
ATOM 983 C C . ALA A 1 129 ? 0.860 8.216 -13.803 1.00 53.16 129 ALA A C 1
ATOM 985 O O . ALA A 1 129 ? -0.028 8.037 -12.979 1.00 53.16 129 ALA A O 1
ATOM 986 N N . SER A 1 130 ? 0.774 7.707 -15.030 1.00 55.84 130 SER A N 1
ATOM 987 C CA . SER A 1 130 ? -0.226 6.704 -15.357 1.00 55.84 130 SER A CA 1
ATOM 988 C C . SER A 1 130 ? 0.195 5.362 -14.752 1.00 55.84 130 SER A C 1
ATOM 990 O O . SER A 1 130 ? 1.381 5.010 -14.688 1.00 55.84 130 SER A O 1
ATOM 992 N N . ARG A 1 131 ? -0.787 4.514 -14.438 1.00 57.72 131 ARG A N 1
ATOM 993 C CA . ARG A 1 131 ? -0.582 3.079 -14.156 1.00 57.72 131 ARG A CA 1
ATOM 994 C C . ARG A 1 131 ? 0.320 2.378 -15.194 1.00 57.72 131 ARG A C 1
ATOM 996 O O . ARG A 1 131 ? 0.886 1.317 -14.914 1.00 57.72 131 ARG A O 1
ATOM 1003 N N . SER A 1 132 ? 0.461 2.910 -16.417 1.00 64.75 132 SER A N 1
ATOM 1004 C CA . SER A 1 132 ? 1.342 2.349 -17.448 1.00 64.75 132 SER A CA 1
ATOM 1005 C C . SER A 1 132 ? 2.841 2.490 -17.112 1.00 64.75 132 SER A C 1
ATOM 1007 O O . SER A 1 132 ? 3.595 1.540 -17.380 1.00 64.75 132 SER A O 1
ATOM 1009 N N . CYS A 1 133 ? 3.231 3.574 -16.437 1.00 72.81 133 CYS A N 1
ATOM 1010 C CA . CYS A 1 133 ? 4.609 3.931 -16.077 1.00 72.81 133 CYS A CA 1
ATOM 1011 C C . CYS A 1 133 ? 5.030 3.501 -14.662 1.00 72.81 133 CYS A C 1
ATOM 1013 O O . CYS A 1 133 ? 6.222 3.455 -14.379 1.00 72.81 133 CYS A O 1
ATOM 1015 N N . PHE A 1 134 ? 4.085 3.138 -13.791 1.00 81.88 134 PHE A N 1
ATOM 1016 C CA . PHE A 1 134 ? 4.377 2.782 -12.399 1.00 81.88 134 PHE A CA 1
ATOM 1017 C C . PHE A 1 134 ? 5.125 1.438 -12.279 1.00 81.88 134 PHE A C 1
ATOM 1019 O O . PHE A 1 134 ? 4.563 0.365 -12.540 1.00 81.88 134 PHE A O 1
ATOM 1026 N N . ARG A 1 135 ? 6.420 1.498 -11.940 1.00 86.31 135 ARG A N 1
ATOM 1027 C CA . ARG A 1 135 ? 7.379 0.376 -11.935 1.00 86.31 135 ARG A CA 1
ATOM 1028 C C . ARG A 1 135 ? 8.386 0.552 -10.804 1.00 86.31 135 ARG A C 1
ATOM 1030 O O . ARG A 1 135 ? 8.597 1.664 -10.335 1.00 86.31 135 ARG A O 1
ATOM 1037 N N . CYS A 1 136 ? 9.035 -0.537 -10.394 1.00 88.06 136 CYS A N 1
ATOM 1038 C CA . CYS A 1 136 ? 10.138 -0.437 -9.444 1.00 88.06 136 CYS A CA 1
ATOM 1039 C C . CYS A 1 136 ? 11.287 0.387 -10.059 1.00 88.06 136 CYS A C 1
ATOM 1041 O O . CYS A 1 136 ? 11.757 -0.002 -11.129 1.00 88.06 136 CYS A O 1
ATOM 1043 N N . PRO A 1 137 ? 11.792 1.443 -9.397 1.00 84.44 137 PRO A N 1
ATOM 1044 C CA . PRO A 1 137 ? 12.871 2.271 -9.945 1.00 84.44 137 PRO A CA 1
ATOM 1045 C C . PRO A 1 137 ? 14.209 1.524 -10.070 1.00 84.44 137 PRO A C 1
ATOM 1047 O O . PRO A 1 137 ? 15.022 1.881 -10.907 1.00 84.44 137 PRO A O 1
ATOM 1050 N N . GLN A 1 138 ? 14.418 0.450 -9.299 1.00 86.06 138 GLN A N 1
ATOM 1051 C CA . GLN A 1 138 ? 15.660 -0.330 -9.336 1.00 86.06 138 GLN A CA 1
ATOM 1052 C C . GLN A 1 138 ? 15.655 -1.430 -10.405 1.00 86.06 138 GLN A C 1
ATOM 1054 O O . GLN A 1 138 ? 16.598 -1.574 -11.169 1.00 86.06 138 GLN A O 1
ATOM 1059 N N . CYS A 1 139 ? 14.605 -2.257 -10.452 1.00 89.75 139 CYS A N 1
ATOM 1060 C CA . CYS A 1 139 ? 14.573 -3.432 -11.337 1.00 89.75 139 CYS A CA 1
ATOM 1061 C C . CYS A 1 139 ? 13.608 -3.295 -12.519 1.00 89.75 139 CYS A C 1
ATOM 1063 O O . CYS A 1 139 ? 13.411 -4.254 -13.265 1.00 89.75 139 CYS A O 1
ATOM 1065 N N . ASN A 1 140 ? 12.933 -2.149 -12.650 1.00 87.88 140 ASN A N 1
ATOM 1066 C CA . ASN A 1 140 ? 11.922 -1.863 -13.672 1.00 87.88 140 ASN A CA 1
ATOM 1067 C C . ASN A 1 140 ? 10.751 -2.877 -13.726 1.00 87.88 140 ASN A C 1
ATOM 1069 O O . ASN A 1 140 ? 9.931 -2.880 -14.654 1.00 87.88 140 ASN A O 1
ATOM 1073 N N . ASN A 1 141 ? 10.635 -3.761 -12.725 1.00 91.06 141 ASN A N 1
ATOM 1074 C CA . ASN A 1 141 ? 9.596 -4.776 -12.684 1.00 91.06 141 ASN A CA 1
ATOM 1075 C C . ASN A 1 141 ? 8.252 -4.107 -12.410 1.00 91.06 141 ASN A C 1
ATOM 1077 O O . ASN A 1 141 ? 8.063 -3.468 -11.380 1.00 91.06 141 ASN A O 1
ATOM 1081 N N . LYS A 1 142 ? 7.310 -4.288 -13.331 1.00 90.00 142 LYS A N 1
ATOM 1082 C CA . LYS A 1 142 ? 5.931 -3.820 -13.179 1.00 90.00 142 LYS A CA 1
ATOM 1083 C C . LYS A 1 142 ? 5.003 -4.884 -12.606 1.00 90.00 142 LYS A C 1
ATOM 1085 O O . LYS A 1 142 ? 4.138 -4.586 -11.791 1.00 90.00 142 LYS A O 1
ATOM 1090 N N . ARG A 1 143 ? 5.168 -6.123 -13.083 1.00 90.75 143 ARG A N 1
ATOM 1091 C CA . ARG A 1 143 ? 4.215 -7.226 -12.893 1.00 90.75 143 ARG A CA 1
ATOM 1092 C C . ARG A 1 143 ? 4.019 -7.587 -11.424 1.00 90.75 143 ARG A C 1
ATOM 1094 O O . ARG A 1 143 ? 2.895 -7.877 -11.045 1.00 90.75 143 ARG A O 1
ATOM 1101 N N . LYS A 1 144 ? 5.086 -7.562 -10.622 1.00 89.94 144 LYS A N 1
ATOM 1102 C CA . LYS A 1 144 ? 5.019 -7.812 -9.175 1.00 89.94 144 LYS A CA 1
ATOM 1103 C C . LYS A 1 144 ? 4.902 -6.514 -8.376 1.00 89.94 144 LYS A C 1
ATOM 1105 O O . LYS A 1 144 ? 4.215 -6.492 -7.370 1.00 89.94 144 LYS A O 1
ATOM 1110 N N . PHE A 1 145 ? 5.543 -5.437 -8.832 1.00 88.81 145 PHE A N 1
ATOM 1111 C CA . PHE A 1 145 ? 5.608 -4.178 -8.087 1.00 88.81 145 PHE A CA 1
ATOM 1112 C C . PHE A 1 145 ? 4.255 -3.473 -7.980 1.00 88.81 145 PHE A C 1
ATOM 1114 O O . PHE A 1 145 ? 3.782 -3.235 -6.879 1.00 88.81 145 PHE A O 1
ATOM 1121 N N . LEU A 1 146 ? 3.603 -3.182 -9.109 1.00 87.12 146 LEU A N 1
ATOM 1122 C CA . LEU A 1 146 ? 2.338 -2.445 -9.125 1.00 87.12 146 LEU A CA 1
ATOM 1123 C C . LEU A 1 146 ? 1.231 -3.096 -8.270 1.00 87.12 146 LEU A C 1
ATOM 1125 O O . LEU A 1 146 ? 0.645 -2.381 -7.463 1.00 87.12 146 LEU A O 1
ATOM 1129 N N . PRO A 1 147 ? 0.906 -4.400 -8.407 1.00 87.56 147 PRO A N 1
AT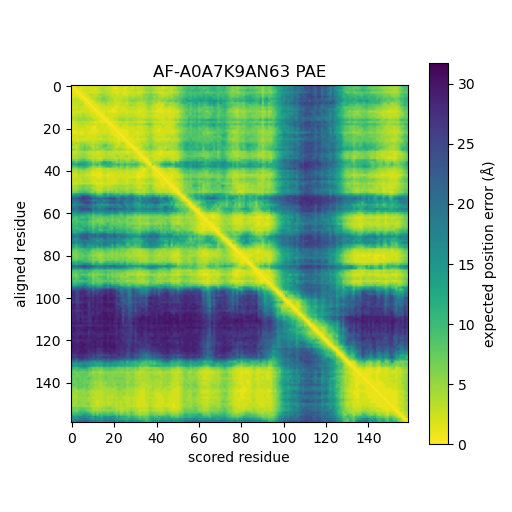OM 1130 C CA . PRO A 1 147 ? -0.155 -4.992 -7.592 1.00 87.56 147 PRO A CA 1
ATOM 1131 C C . PRO A 1 147 ? 0.180 -4.993 -6.098 1.00 87.56 147 PRO A C 1
ATOM 1133 O O . PRO A 1 147 ? -0.728 -4.833 -5.292 1.00 87.56 147 PRO A O 1
ATOM 1136 N N . GLU A 1 148 ? 1.456 -5.124 -5.732 1.00 88.50 148 GLU A N 1
ATOM 1137 C CA . GLU A 1 148 ? 1.883 -5.057 -4.334 1.00 88.50 148 GLU A CA 1
ATOM 1138 C C . GLU A 1 148 ? 1.744 -3.643 -3.768 1.00 88.50 148 GLU A C 1
ATOM 1140 O O . GLU A 1 148 ? 1.190 -3.472 -2.690 1.00 88.50 148 GLU A O 1
ATOM 1145 N N . MET A 1 149 ? 2.165 -2.611 -4.507 1.00 87.62 149 MET A N 1
ATOM 1146 C CA . MET A 1 149 ? 2.000 -1.227 -4.049 1.00 87.62 149 MET A CA 1
ATOM 1147 C C . MET A 1 149 ? 0.513 -0.881 -3.871 1.00 87.62 149 MET A C 1
ATOM 1149 O O . MET A 1 149 ? 0.134 -0.302 -2.859 1.00 87.62 149 MET A O 1
ATOM 1153 N N . LEU A 1 150 ? -0.348 -1.315 -4.800 1.00 85.69 150 LEU A N 1
ATOM 1154 C CA . LEU A 1 150 ? -1.801 -1.145 -4.680 1.00 85.69 150 LEU A CA 1
ATOM 1155 C C . LEU A 1 150 ? -2.387 -1.929 -3.492 1.00 85.69 150 LEU A C 1
ATOM 1157 O O . LEU A 1 150 ? -3.280 -1.430 -2.810 1.00 85.69 150 LEU A O 1
ATOM 1161 N N . ARG A 1 151 ? -1.888 -3.144 -3.220 1.00 87.06 151 ARG A N 1
ATOM 1162 C CA . ARG A 1 151 ? -2.254 -3.940 -2.034 1.00 87.06 151 ARG A CA 1
ATOM 1163 C C . ARG A 1 151 ? -1.889 -3.211 -0.742 1.00 87.06 151 ARG A C 1
ATOM 1165 O O . ARG A 1 151 ? -2.663 -3.249 0.207 1.00 87.06 151 ARG A O 1
ATOM 1172 N N . MET A 1 152 ? -0.763 -2.515 -0.725 1.00 85.81 152 MET A N 1
ATOM 1173 C CA . MET A 1 152 ? -0.307 -1.736 0.426 1.00 85.81 152 MET A CA 1
ATOM 1174 C C . MET A 1 152 ? -0.909 -0.320 0.476 1.00 85.81 152 MET A C 1
ATOM 1176 O O . MET A 1 152 ? -0.449 0.520 1.240 1.00 85.81 152 MET A O 1
ATOM 1180 N N . GLY A 1 153 ? -1.944 -0.037 -0.324 1.00 82.50 153 GLY A N 1
ATOM 1181 C CA . GLY A 1 153 ? -2.693 1.221 -0.257 1.00 82.50 153 GLY A CA 1
ATOM 1182 C C . GLY A 1 153 ? -2.051 2.407 -0.969 1.00 82.50 153 GLY A C 1
ATOM 1183 O O . GLY A 1 153 ? -2.499 3.534 -0.779 1.00 82.50 153 GLY A O 1
ATOM 1184 N N . ILE A 1 154 ? -1.024 2.190 -1.798 1.00 81.94 154 ILE A N 1
ATOM 1185 C CA . ILE A 1 154 ? -0.487 3.254 -2.651 1.00 81.94 154 ILE A CA 1
ATOM 1186 C C . ILE A 1 154 ? -1.531 3.615 -3.705 1.00 81.94 154 ILE A C 1
ATOM 1188 O O . ILE A 1 154 ? -1.877 2.799 -4.565 1.00 81.94 154 ILE A O 1
ATOM 1192 N N . LEU A 1 155 ? -1.984 4.865 -3.674 1.00 74.50 155 LEU A N 1
ATOM 1193 C CA . LEU A 1 155 ? -2.842 5.427 -4.706 1.00 74.50 155 LEU A CA 1
ATOM 1194 C C . LEU A 1 155 ? -2.000 5.737 -5.947 1.00 74.50 155 LEU A C 1
ATOM 1196 O O . LEU A 1 155 ? -1.063 6.532 -5.915 1.00 74.50 155 LEU A O 1
ATOM 1200 N N . VAL A 1 156 ? -2.330 5.076 -7.056 1.00 69.62 156 VAL A N 1
ATOM 1201 C CA . VAL A 1 156 ? -1.753 5.360 -8.372 1.00 69.62 156 VAL A CA 1
ATOM 1202 C C . VAL A 1 156 ? -2.864 5.955 -9.232 1.00 69.62 156 VAL A C 1
ATOM 1204 O O . VAL A 1 156 ? -3.810 5.221 -9.541 1.00 69.62 156 VAL A O 1
ATOM 1207 N N . PRO A 1 157 ? -2.772 7.239 -9.626 1.00 57.38 157 PRO A N 1
ATOM 1208 C CA . PRO A 1 157 ? -3.767 7.871 -10.479 1.00 57.38 157 PRO A CA 1
ATOM 1209 C C . PRO A 1 157 ? -4.000 7.060 -11.761 1.00 57.38 157 PRO A C 1
ATOM 1211 O O . PRO A 1 157 ? -3.063 6.616 -12.439 1.00 57.38 157 PRO A O 1
ATOM 1214 N N . ILE A 1 158 ? -5.270 6.833 -12.079 1.00 55.16 158 ILE A N 1
ATOM 1215 C CA . ILE A 1 158 ? -5.690 6.268 -13.361 1.00 55.16 158 ILE A CA 1
ATOM 1216 C C . ILE A 1 158 ? -5.937 7.471 -14.285 1.00 55.16 158 ILE A C 1
ATOM 1218 O O . ILE A 1 158 ? -6.630 8.388 -13.849 1.00 55.16 158 ILE A O 1
ATOM 1222 N N . PRO A 1 159 ? -5.331 7.527 -15.486 1.00 51.34 159 PRO A N 1
ATOM 1223 C CA . PRO A 1 159 ? -5.634 8.573 -16.459 1.00 51.34 159 PRO A CA 1
ATOM 1224 C C . PRO A 1 159 ? -7.068 8.469 -16.985 1.00 51.34 159 PRO A C 1
ATOM 1226 O O . PRO A 1 159 ? -7.591 7.330 -17.043 1.00 51.34 159 PRO A O 1
#

Secondary 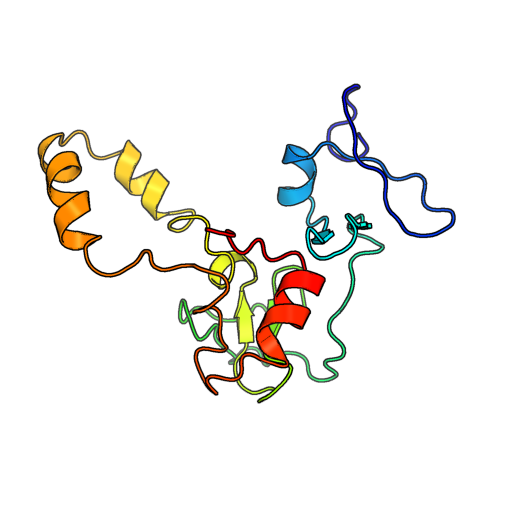structure (DSSP, 8-state):
-TTT---SS-EE--STT---EE-HHHHHHTT-EEE-SSS-EEE-TTSPPPP---SPPPTT-BBTTT-PBPPSS--TTEEE-TTT---EEEHHHHS-S-S-HHHHHHHHH---HHHHHHHHHHSTT-----TTT---TTT---TTHHHHHHHTT------

pLDDT: mean 72.72, std 17.43, range [38.09, 94.31]

Foldseek 3Di:
DVQPPDDDDWDFAPDPPGGDIDDPVSCVVQLKAWQPPPDTHTHGLVGQDDDPDPDFDDQCAAAPQPRHGDPRDDDLQWDAQPPPRPHIHGLVSLAPPDDDPVPVVVVVPDPDPVVVVCVCVVCVPDPPQALVCRADPPPRDSPRGVVVSSSSRRDRDHD

Mean predicted aligned error: 11.99 Å

InterPro domains:
  IPR001965 Zinc finger, PHD-type [SM00249] (1-48)
  IPR001965 Zinc finger, PHD-type [SM00249] (62-140)
  IPR013083 Zinc finger, RING/FYVE/PHD-type [G3DSA:3.30.40.10] (1-49)
  IPR019786 Zinc finger, PHD-type, conserved site [PS01359] (63-139)
  IPR034732 Extended PHD (ePHD) domain [PS51805] (1-48)
  IPR051188 PHD-type Zinc Finger Domain-Containing Protein [PTHR12420] (1-157)

Radius of gyration: 17.64 Å; Cα contacts (8 Å, |Δi|>4): 210; chains: 1; bounding box: 42×48×35 Å

Nearest PDB structures (foldseek):
  8jwj-assembly2_C  TM=8.820E-01  e=5.011E-11  Mus musculus
  8jwj-assembly1_A  TM=8.852E-01  e=1.343E-10  Mus musculus
  8jwu-assembly1_A  TM=8.747E-01  e=3.143E-09  Mus musculus
  6hix-assembly1_BX  TM=6.733E-01  e=8.204E-01  Trypanosoma brucei brucei
  7qce-assembly1_A  TM=5.555E-01  e=2.507E+00  Phoenix dactylifera